Protein AF-A0A6B3SZJ5-F1 (afdb_monomer)

Solvent-accessible surface area (backbone atoms only — not comparable to full-atom values): 4947 Å² total; per-residue (Å²): 134,83,84,72,77,61,42,91,44,71,69,52,38,52,52,53,47,55,55,47,51,53,49,27,55,77,66,69,52,89,71,82,82,76,76,77,80,82,91,69,80,75,82,73,57,77,76,91,21,69,60,52,60,44,32,53,50,38,26,56,50,51,49,52,51,46,53,50,44,60,67,66,57,60,76,75,84,128

Structure (mmCIF, N/CA/C/O backbone):
data_AF-A0A6B3SZJ5-F1
#
_entry.id   AF-A0A6B3SZJ5-F1
#
loop_
_atom_site.group_PDB
_atom_site.id
_atom_site.type_symbol
_atom_site.label_atom_id
_atom_site.label_alt_id
_atom_site.label_comp_id
_atom_site.label_asym_id
_atom_site.label_entity_id
_atom_site.label_seq_id
_atom_site.pdbx_PDB_ins_code
_atom_site.Cartn_x
_atom_site.Cartn_y
_atom_site.Cartn_z
_atom_site.occupancy
_atom_site.B_iso_or_equiv
_atom_site.auth_seq_id
_atom_site.auth_comp_id
_atom_site.auth_asym_id
_atom_site.auth_atom_id
_atom_site.pdbx_PDB_model_num
ATOM 1 N N . MET A 1 1 ? 1.579 18.368 6.709 1.00 39.41 1 MET A N 1
ATOM 2 C CA . MET A 1 1 ? 1.684 17.626 5.437 1.00 39.41 1 MET A CA 1
ATOM 3 C C . MET A 1 1 ? 2.921 16.757 5.551 1.00 39.41 1 MET A C 1
ATOM 5 O O . MET A 1 1 ? 4.017 17.230 5.281 1.00 39.41 1 MET A O 1
ATOM 9 N N . THR A 1 2 ? 2.785 15.558 6.114 1.00 50.47 2 THR A N 1
ATOM 10 C CA . THR A 1 2 ? 3.925 14.647 6.254 1.00 50.47 2 THR A CA 1
ATOM 11 C C . THR A 1 2 ? 4.112 13.985 4.901 1.00 50.47 2 THR A C 1
ATOM 13 O O . THR A 1 2 ? 3.390 13.052 4.582 1.00 50.47 2 THR A O 1
ATOM 16 N N . THR A 1 3 ? 5.008 14.519 4.072 1.00 54.00 3 THR A N 1
ATOM 17 C CA . THR A 1 3 ? 5.377 13.894 2.799 1.00 54.00 3 THR A CA 1
ATOM 18 C C . THR A 1 3 ? 6.002 12.537 3.109 1.00 54.00 3 THR A C 1
ATOM 20 O O . THR A 1 3 ? 7.163 12.451 3.507 1.00 54.00 3 THR A O 1
ATOM 23 N N . GLN A 1 4 ? 5.204 11.478 3.019 1.00 65.06 4 GLN A N 1
ATOM 24 C CA . GLN A 1 4 ? 5.651 10.117 3.276 1.00 65.06 4 GLN A CA 1
ATOM 25 C C . GLN A 1 4 ? 6.616 9.689 2.161 1.00 65.06 4 GLN A C 1
ATOM 27 O O . GLN A 1 4 ? 6.347 9.893 0.978 1.00 65.06 4 GLN A O 1
ATOM 32 N N . ALA A 1 5 ? 7.745 9.085 2.531 1.00 79.00 5 ALA A N 1
ATOM 33 C CA . ALA A 1 5 ? 8.711 8.583 1.560 1.00 79.00 5 ALA A CA 1
ATOM 34 C C . ALA A 1 5 ? 8.163 7.360 0.802 1.00 79.00 5 ALA A C 1
ATOM 36 O O . ALA A 1 5 ? 7.513 6.489 1.387 1.00 79.00 5 ALA A O 1
ATOM 37 N N . LEU A 1 6 ? 8.468 7.281 -0.495 1.00 85.38 6 LEU A N 1
ATOM 38 C CA . LEU A 1 6 ? 8.206 6.102 -1.321 1.00 85.38 6 LEU A CA 1
ATOM 39 C C . LEU A 1 6 ? 9.080 4.915 -0.873 1.00 85.38 6 LEU A C 1
ATOM 41 O O . LEU A 1 6 ? 10.202 5.129 -0.403 1.00 85.38 6 LEU A O 1
ATOM 45 N N . PRO A 1 7 ? 8.610 3.665 -1.039 1.00 88.31 7 PRO A N 1
ATOM 46 C CA . PRO A 1 7 ? 9.434 2.495 -0.781 1.00 88.31 7 PRO A CA 1
ATOM 47 C C . PRO A 1 7 ? 10.647 2.465 -1.721 1.00 88.31 7 PRO A C 1
ATOM 49 O O . PRO A 1 7 ? 10.522 2.648 -2.930 1.00 88.31 7 PRO A O 1
ATOM 52 N N . ALA A 1 8 ? 11.824 2.181 -1.169 1.00 86.50 8 ALA A N 1
ATOM 53 C CA . ALA A 1 8 ? 13.089 2.171 -1.901 1.00 86.50 8 ALA A CA 1
ATOM 54 C C . ALA A 1 8 ? 13.223 0.989 -2.879 1.00 86.50 8 ALA A C 1
ATOM 56 O O . ALA A 1 8 ? 14.009 1.046 -3.821 1.00 86.50 8 ALA A O 1
ATOM 57 N N . ASN A 1 9 ? 12.508 -0.112 -2.634 1.00 85.62 9 ASN A N 1
ATOM 58 C CA . ASN A 1 9 ? 12.503 -1.303 -3.480 1.00 85.62 9 ASN A CA 1
ATOM 59 C C . ASN A 1 9 ? 11.255 -2.164 -3.222 1.00 85.62 9 ASN A C 1
ATOM 61 O O . ASN A 1 9 ? 10.510 -1.940 -2.265 1.00 85.62 9 ASN A O 1
ATOM 65 N N . ALA A 1 10 ? 11.054 -3.184 -4.061 1.00 84.50 10 ALA A N 1
ATOM 66 C CA . ALA A 1 10 ? 9.905 -4.084 -3.976 1.00 84.50 10 ALA A CA 1
ATOM 67 C C . ALA A 1 10 ? 9.818 -4.834 -2.636 1.00 84.50 10 ALA A C 1
ATOM 69 O O . ALA A 1 10 ? 8.734 -4.999 -2.088 1.00 84.50 10 ALA A O 1
ATOM 70 N N . GLY A 1 11 ? 10.958 -5.238 -2.064 1.00 88.19 11 GLY A N 1
ATOM 71 C CA . GLY A 1 11 ? 10.991 -5.899 -0.757 1.00 88.19 11 GLY A CA 1
A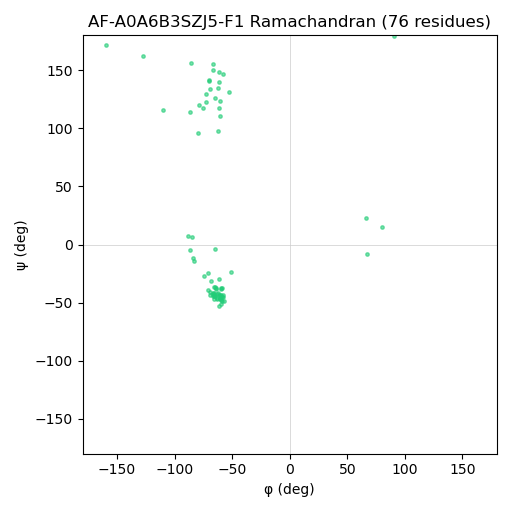TOM 72 C C . GLY A 1 11 ? 10.445 -5.007 0.359 1.00 88.19 11 GLY A C 1
ATOM 73 O O . GLY A 1 11 ? 9.631 -5.457 1.164 1.00 88.19 11 GLY A O 1
ATOM 74 N N . GLN A 1 12 ? 10.834 -3.730 0.365 1.00 88.81 12 GLN A N 1
ATOM 75 C CA . GLN A 1 12 ? 10.316 -2.745 1.313 1.00 88.81 12 GLN A CA 1
ATOM 76 C C . GLN A 1 12 ? 8.828 -2.455 1.076 1.00 88.81 12 GLN A C 1
ATOM 78 O O . GLN A 1 12 ? 8.067 -2.397 2.040 1.00 88.81 12 GLN A O 1
ATOM 83 N N . ALA A 1 13 ? 8.399 -2.338 -0.186 1.00 91.00 13 ALA A N 1
ATOM 84 C CA . ALA A 1 13 ? 6.988 -2.161 -0.530 1.00 91.00 13 ALA A CA 1
ATOM 85 C C . ALA A 1 13 ? 6.124 -3.309 0.024 1.00 91.00 13 ALA A C 1
ATOM 87 O O . ALA A 1 13 ? 5.146 -3.048 0.722 1.00 91.00 13 ALA A O 1
ATOM 88 N N . ARG A 1 14 ? 6.532 -4.571 -0.186 1.00 90.88 14 ARG A N 1
ATOM 89 C CA . ARG A 1 14 ? 5.826 -5.747 0.355 1.00 90.88 14 ARG A CA 1
ATOM 90 C C . ARG A 1 14 ? 5.732 -5.736 1.870 1.00 90.88 14 ARG A C 1
ATOM 92 O O . ARG A 1 14 ? 4.669 -6.017 2.412 1.00 90.88 14 ARG A O 1
ATOM 99 N N . GLN A 1 15 ? 6.836 -5.424 2.549 1.00 93.50 15 GLN A N 1
ATOM 100 C CA . GLN A 1 15 ? 6.860 -5.389 4.008 1.00 93.50 15 GLN A CA 1
ATOM 101 C C . GLN A 1 15 ? 5.869 -4.353 4.548 1.00 93.50 15 GLN A C 1
ATOM 103 O O . GLN A 1 15 ? 5.089 -4.660 5.447 1.00 93.50 15 GLN A O 1
ATOM 108 N N . TRP A 1 16 ? 5.863 -3.146 3.977 1.00 94.31 16 TRP A N 1
ATOM 109 C CA . TRP A 1 16 ? 4.950 -2.086 4.400 1.00 94.31 16 TRP A CA 1
ATOM 110 C C . TRP A 1 16 ? 3.492 -2.425 4.113 1.00 94.31 16 TRP A C 1
ATOM 112 O O . TRP A 1 16 ? 2.644 -2.206 4.977 1.00 94.31 16 TRP A O 1
ATOM 122 N N . ILE A 1 17 ? 3.207 -2.975 2.929 1.00 93.88 17 ILE A N 1
ATOM 123 C CA . ILE A 1 17 ? 1.859 -3.399 2.551 1.00 93.88 17 ILE A CA 1
ATOM 124 C C . ILE A 1 17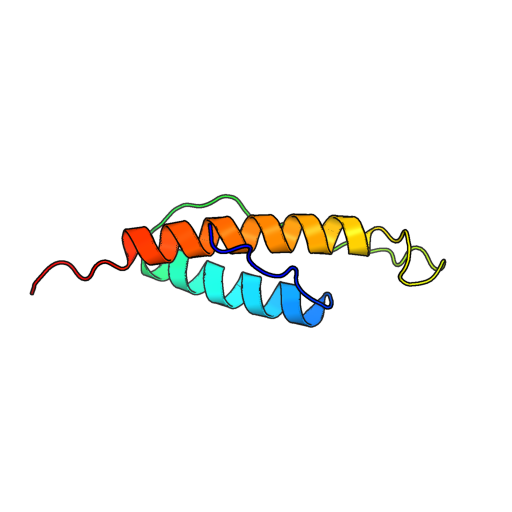 ? 1.347 -4.460 3.526 1.00 93.88 17 ILE A C 1
ATOM 126 O O . ILE A 1 17 ? 0.280 -4.280 4.102 1.00 93.88 17 ILE A O 1
ATOM 130 N N . ALA A 1 18 ? 2.124 -5.518 3.774 1.00 94.38 18 ALA A N 1
ATOM 131 C CA . ALA A 1 18 ? 1.729 -6.597 4.676 1.00 94.38 18 ALA A CA 1
ATOM 132 C C . ALA A 1 18 ? 1.473 -6.097 6.109 1.00 94.38 18 ALA A C 1
ATOM 134 O O . ALA A 1 18 ? 0.472 -6.465 6.725 1.00 94.38 18 ALA A O 1
ATOM 135 N N . GLU A 1 19 ? 2.340 -5.224 6.632 1.00 94.50 19 GLU A N 1
ATOM 136 C CA . GLU A 1 19 ? 2.174 -4.654 7.973 1.00 94.50 19 GLU A CA 1
ATOM 137 C C . GLU A 1 19 ? 0.895 -3.809 8.082 1.00 94.50 19 GLU A C 1
ATOM 139 O O . GLU A 1 19 ? 0.134 -3.942 9.043 1.00 94.50 19 GLU A O 1
ATOM 144 N N . LEU A 1 20 ? 0.645 -2.935 7.105 1.00 93.81 20 LEU A N 1
ATOM 145 C CA . LEU A 1 20 ? -0.518 -2.049 7.117 1.00 93.81 20 LEU A CA 1
ATOM 146 C C . LEU A 1 20 ? -1.816 -2.806 6.870 1.00 93.81 20 LEU A C 1
ATOM 148 O O . LEU A 1 20 ? -2.796 -2.536 7.557 1.00 93.81 20 LEU A O 1
ATOM 152 N N . GLN A 1 21 ? -1.809 -3.784 5.965 1.00 93.38 21 GLN A N 1
ATOM 153 C CA . GLN A 1 21 ? -2.958 -4.651 5.726 1.00 93.38 21 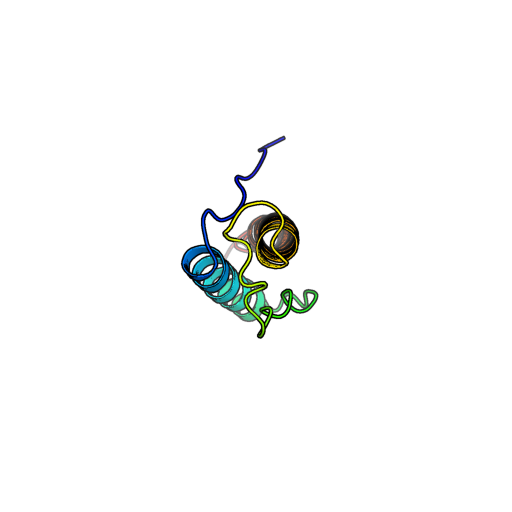GLN A CA 1
ATOM 154 C C . GLN A 1 21 ? -3.368 -5.369 7.015 1.00 93.38 21 GLN A C 1
ATOM 156 O O . GLN A 1 21 ? -4.545 -5.381 7.362 1.00 93.38 21 GLN A O 1
ATOM 161 N N . HIS A 1 22 ? -2.397 -5.888 7.774 1.00 93.50 22 HIS A N 1
ATOM 162 C CA . HIS A 1 22 ? -2.670 -6.531 9.056 1.00 93.50 22 HIS A CA 1
ATOM 163 C C . HIS A 1 22 ? -3.246 -5.556 10.095 1.00 93.50 22 HIS A C 1
ATOM 165 O O . HIS A 1 22 ? -4.140 -5.915 10.858 1.00 93.50 22 HIS A O 1
ATOM 171 N N . LYS A 1 23 ? -2.769 -4.304 10.138 1.00 93.50 23 LYS A N 1
ATOM 172 C CA . LYS A 1 23 ? -3.329 -3.283 11.041 1.00 93.50 23 LYS A CA 1
ATOM 173 C C . LYS A 1 23 ? -4.756 -2.898 10.659 1.00 93.50 23 LYS A C 1
ATOM 175 O O . LYS A 1 23 ? -5.593 -2.800 11.548 1.00 93.50 23 LYS A O 1
ATOM 180 N N . LEU A 1 24 ? -5.022 -2.696 9.370 1.00 92.56 24 LEU A N 1
ATOM 181 C CA . LEU A 1 24 ? -6.360 -2.394 8.860 1.00 92.56 24 LEU A CA 1
ATOM 182 C C . LEU A 1 24 ? -7.341 -3.524 9.194 1.00 92.56 24 LEU A C 1
ATOM 184 O O . LEU A 1 24 ? -8.414 -3.247 9.720 1.00 92.56 24 LEU A O 1
ATOM 188 N N . ASP A 1 25 ? -6.930 -4.779 8.993 1.00 92.12 25 ASP A N 1
ATOM 189 C CA . ASP A 1 25 ? -7.715 -5.967 9.343 1.00 92.12 25 ASP A CA 1
ATOM 190 C C . ASP A 1 25 ? -8.030 -6.027 10.846 1.00 92.12 25 ASP A C 1
ATOM 192 O O . ASP A 1 25 ? -9.192 -6.142 11.234 1.00 92.12 25 ASP A O 1
ATOM 196 N N . ARG A 1 26 ? -7.028 -5.814 11.714 1.00 91.81 26 ARG A N 1
ATOM 197 C CA . ARG A 1 26 ? -7.248 -5.769 13.172 1.00 91.81 26 ARG A CA 1
ATOM 198 C C . ARG A 1 26 ? -8.183 -4.647 13.623 1.00 91.81 26 ARG A C 1
ATOM 200 O O . ARG A 1 26 ? -8.828 -4.790 14.658 1.00 91.81 26 ARG A O 1
ATOM 207 N N . LEU A 1 27 ? -8.222 -3.536 12.893 1.00 91.12 27 LEU A N 1
ATOM 208 C CA . LEU A 1 27 ? -9.130 -2.419 13.158 1.00 91.12 27 LEU A CA 1
ATOM 209 C C . LEU A 1 27 ? -10.504 -2.606 12.488 1.00 91.12 27 LEU A C 1
ATOM 211 O O . LEU A 1 27 ? -11.390 -1.782 12.695 1.00 91.12 27 LEU A O 1
ATOM 215 N N . GLY A 1 28 ? -10.694 -3.661 11.686 1.00 92.19 28 GLY A N 1
ATOM 216 C CA . GLY A 1 28 ? -11.919 -3.893 10.917 1.00 92.19 28 GLY A CA 1
ATOM 217 C C . GLY A 1 28 ? -12.156 -2.857 9.814 1.00 92.19 28 GLY A C 1
ATOM 218 O O . GLY A 1 28 ? -13.295 -2.642 9.402 1.00 92.19 28 GLY A O 1
ATOM 219 N N . ILE A 1 29 ? -11.101 -2.180 9.350 1.00 90.94 29 ILE A N 1
ATOM 220 C CA . ILE A 1 29 ? -11.191 -1.138 8.326 1.00 90.94 29 ILE A CA 1
ATOM 221 C C . ILE A 1 29 ? -11.110 -1.793 6.951 1.00 90.94 29 ILE A C 1
ATOM 223 O O . ILE A 1 29 ? -10.068 -2.312 6.551 1.00 90.94 29 ILE A O 1
ATOM 227 N N . VAL A 1 30 ? -12.205 -1.715 6.195 1.00 88.88 30 VAL A N 1
ATOM 228 C CA . VAL A 1 30 ? -12.219 -2.120 4.787 1.00 88.88 30 VAL A CA 1
ATOM 229 C C . VAL A 1 30 ? -11.517 -1.044 3.961 1.00 88.88 30 VAL A C 1
ATOM 231 O O . VAL A 1 30 ? -11.968 0.099 3.895 1.00 88.88 30 VAL A O 1
ATOM 234 N N . PHE A 1 31 ? -10.411 -1.415 3.321 1.00 90.81 31 PHE A N 1
ATOM 235 C CA . PHE A 1 31 ? -9.643 -0.548 2.433 1.00 90.81 31 PHE A CA 1
ATOM 236 C C . PHE A 1 31 ? -9.433 -1.224 1.078 1.00 90.81 31 PHE A C 1
ATOM 238 O O . PHE A 1 31 ? -9.597 -2.436 0.954 1.00 90.81 31 PHE A O 1
ATOM 245 N N . ARG A 1 32 ? -9.085 -0.438 0.053 1.00 92.00 32 ARG A N 1
ATOM 246 C CA . ARG A 1 32 ? -8.819 -0.965 -1.292 1.00 92.00 32 ARG A CA 1
ATOM 247 C C . ARG A 1 32 ? -7.638 -1.937 -1.280 1.00 92.00 32 ARG A C 1
ATOM 249 O O . ARG A 1 32 ? -6.680 -1.723 -0.532 1.00 92.00 32 ARG A O 1
ATOM 256 N N . ASP A 1 33 ? -7.668 -2.926 -2.167 1.00 89.38 33 ASP A N 1
ATOM 257 C CA . ASP A 1 33 ? -6.568 -3.876 -2.326 1.00 89.38 33 ASP A CA 1
ATOM 258 C C . ASP A 1 33 ? -5.236 -3.178 -2.666 1.00 89.38 33 ASP A C 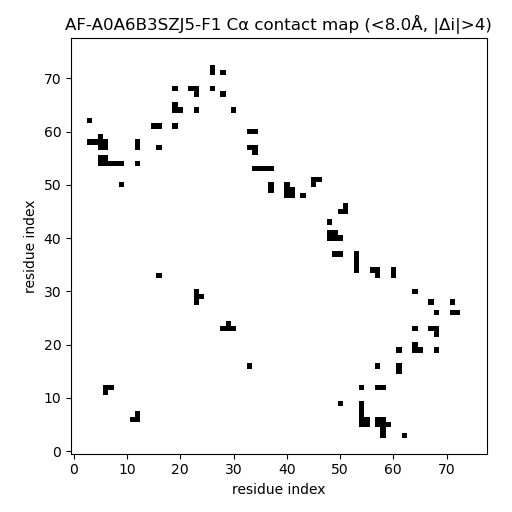1
ATOM 260 O O . ASP A 1 33 ? -5.221 -2.122 -3.324 1.00 89.38 33 ASP A O 1
ATOM 264 N N . PRO A 1 34 ? -4.105 -3.732 -2.197 1.00 89.75 34 PRO A N 1
ATOM 265 C CA . PRO A 1 34 ? -2.789 -3.222 -2.539 1.00 89.75 34 PRO A CA 1
ATOM 266 C C . PRO A 1 34 ? -2.481 -3.413 -4.032 1.00 89.75 34 PRO A C 1
ATOM 268 O O . PRO A 1 34 ? -3.037 -4.302 -4.678 1.00 89.75 34 PRO A O 1
ATOM 271 N N . PRO A 1 35 ? -1.586 -2.585 -4.602 1.00 87.94 35 PRO A N 1
ATOM 272 C CA . PRO A 1 35 ? -1.174 -2.737 -5.993 1.00 87.94 35 PRO A CA 1
ATOM 273 C C . PRO A 1 35 ? -0.506 -4.098 -6.228 1.00 87.94 35 PRO A C 1
ATOM 275 O O . PRO A 1 35 ? 0.291 -4.554 -5.408 1.00 87.94 35 PRO A O 1
ATOM 278 N N . GLU A 1 36 ? -0.816 -4.725 -7.364 1.00 84.62 36 GLU A N 1
ATOM 279 C CA . GLU A 1 36 ? -0.226 -6.003 -7.764 1.00 84.62 36 GLU A CA 1
ATOM 280 C C . GLU A 1 36 ? 1.253 -5.853 -8.139 1.00 84.62 36 GLU A C 1
ATOM 282 O O . GLU A 1 36 ? 1.666 -4.869 -8.763 1.00 84.62 36 GLU A O 1
ATOM 287 N N . GLU A 1 37 ? 2.070 -6.834 -7.750 1.00 81.31 37 GLU A N 1
ATOM 288 C CA . GLU A 1 37 ? 3.481 -6.826 -8.113 1.00 81.31 37 GLU A CA 1
ATOM 289 C C . GLU A 1 37 ? 3.655 -7.158 -9.596 1.00 81.31 37 GLU A C 1
ATOM 291 O O . GLU A 1 37 ? 3.150 -8.183 -10.065 1.00 81.31 37 GLU A O 1
ATOM 296 N N . PRO A 1 38 ? 4.421 -6.351 -10.345 1.00 77.06 38 PRO A N 1
ATOM 297 C CA . PRO A 1 38 ? 4.705 -6.672 -11.729 1.00 77.06 38 PRO A CA 1
ATOM 298 C C . PRO A 1 38 ? 5.529 -7.963 -11.818 1.00 77.06 38 PRO A C 1
ATOM 300 O O . PRO A 1 38 ? 6.604 -8.085 -11.231 1.00 77.06 38 PRO A O 1
ATOM 303 N N . THR A 1 39 ? 5.047 -8.926 -12.602 1.00 72.88 39 THR A N 1
ATOM 304 C CA . THR A 1 39 ? 5.685 -10.243 -12.786 1.00 72.88 39 THR A CA 1
ATOM 305 C C . THR A 1 39 ? 6.801 -10.234 -13.831 1.00 72.88 39 THR A C 1
ATOM 307 O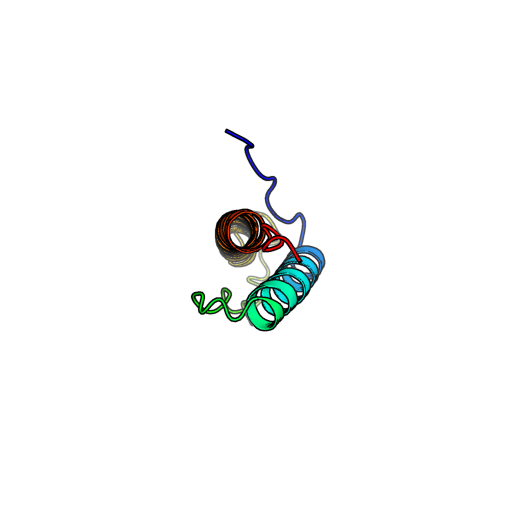 O . THR A 1 39 ? 7.617 -11.154 -13.886 1.00 72.88 39 THR A O 1
ATOM 310 N N . THR A 1 40 ? 6.884 -9.182 -14.649 1.00 68.44 40 THR A N 1
ATOM 311 C CA . THR A 1 40 ? 7.908 -9.025 -15.685 1.00 68.44 40 THR A CA 1
ATOM 312 C C . THR A 1 40 ? 8.889 -7.919 -15.322 1.00 68.44 40 THR A C 1
ATOM 314 O O . THR A 1 40 ? 8.536 -6.737 -15.295 1.00 68.44 40 THR A O 1
ATOM 317 N N . CYS A 1 41 ? 10.156 -8.280 -15.116 1.00 65.56 41 CYS A N 1
ATOM 318 C CA . CYS A 1 41 ? 11.229 -7.295 -15.106 1.00 65.56 41 CYS A CA 1
ATOM 319 C C . CYS A 1 41 ? 11.466 -6.825 -16.545 1.00 65.56 41 CYS A C 1
ATOM 321 O O . CYS A 1 41 ? 11.759 -7.626 -17.427 1.00 65.56 41 CYS A O 1
ATOM 323 N N . CYS A 1 42 ? 11.357 -5.521 -16.789 1.00 64.75 42 CYS A N 1
ATOM 324 C CA . CYS A 1 42 ? 11.480 -4.928 -18.120 1.00 64.75 42 CYS A CA 1
ATOM 325 C C . CYS A 1 42 ? 12.888 -5.074 -18.750 1.00 64.75 42 CYS A C 1
ATOM 327 O O . CYS A 1 42 ? 13.097 -4.626 -19.876 1.00 64.75 42 CYS A O 1
ATOM 329 N N . GLY A 1 43 ? 13.867 -5.641 -18.028 1.00 61.84 43 GLY A N 1
ATOM 330 C CA . GLY A 1 43 ? 15.229 -5.926 -18.501 1.00 61.84 43 GLY A CA 1
ATOM 331 C C . GLY A 1 43 ? 16.099 -4.696 -18.796 1.00 61.84 43 GLY A C 1
ATOM 332 O O . GLY A 1 43 ? 17.296 -4.839 -19.011 1.00 61.84 43 GLY A O 1
ATOM 333 N N . ARG A 1 44 ? 15.524 -3.486 -18.775 1.00 58.66 44 ARG A N 1
ATOM 334 C CA . ARG A 1 44 ? 16.187 -2.211 -19.104 1.00 58.66 44 ARG A CA 1
ATOM 335 C C . ARG A 1 44 ? 16.878 -1.522 -17.919 1.00 58.66 44 ARG A C 1
ATOM 337 O O . ARG A 1 44 ? 17.385 -0.417 -18.072 1.00 58.66 44 ARG A O 1
ATOM 344 N N . GLY A 1 45 ? 16.945 -2.181 -16.763 1.00 57.62 45 GLY A N 1
ATOM 345 C CA . GLY A 1 45 ? 17.435 -1.594 -15.513 1.00 57.62 45 GLY A CA 1
ATOM 346 C C . GLY A 1 45 ? 16.318 -0.946 -14.691 1.00 57.62 45 GLY A C 1
ATOM 347 O O . GLY A 1 45 ? 15.150 -1.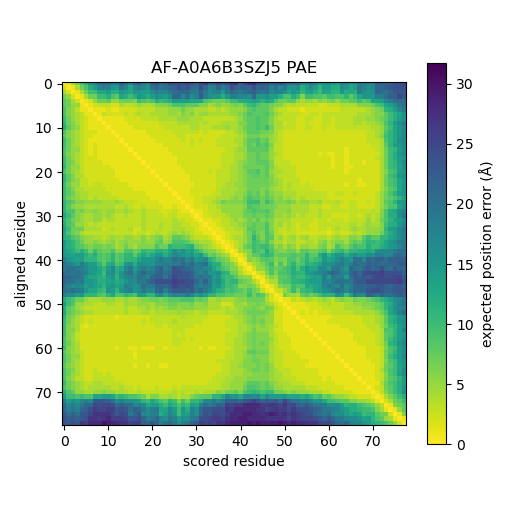000 -15.067 1.00 57.62 45 GLY A O 1
ATOM 348 N N . CYS A 1 46 ? 16.665 -0.386 -13.529 1.00 58.44 46 CYS A N 1
ATOM 349 C CA . CYS A 1 46 ? 15.683 0.134 -12.568 1.00 58.44 46 CYS A CA 1
ATOM 350 C C . CYS A 1 46 ? 15.045 1.470 -12.989 1.00 58.44 46 CYS A C 1
ATOM 352 O O . CYS A 1 46 ? 13.906 1.718 -12.612 1.00 58.44 46 CYS A O 1
ATOM 354 N N . ASN A 1 47 ? 15.747 2.292 -13.780 1.00 50.31 47 ASN A N 1
ATOM 355 C CA . ASN A 1 47 ? 15.235 3.578 -14.267 1.00 50.31 47 ASN A CA 1
ATOM 356 C C . ASN A 1 47 ? 14.275 3.350 -15.449 1.00 50.31 47 ASN A C 1
ATOM 358 O O . ASN A 1 47 ? 14.679 2.789 -16.469 1.00 50.31 47 ASN A O 1
ATOM 362 N N . GLY A 1 48 ? 13.016 3.774 -15.328 1.00 57.62 48 GLY A N 1
ATOM 363 C CA . GLY A 1 48 ? 11.972 3.601 -16.346 1.00 57.62 48 GLY A CA 1
ATOM 364 C C . GLY A 1 48 ? 11.318 2.216 -16.376 1.00 57.62 48 GLY A C 1
ATOM 365 O O . GLY A 1 48 ? 10.682 1.853 -17.370 1.00 57.62 48 GLY A O 1
ATOM 366 N N . CYS A 1 49 ? 11.493 1.406 -15.328 1.00 72.62 49 CYS A N 1
ATOM 367 C CA . CYS A 1 49 ? 10.865 0.091 -15.250 1.00 72.62 49 CYS A CA 1
ATOM 368 C C . CYS A 1 49 ? 9.450 0.175 -14.677 1.00 72.62 49 CYS A C 1
ATOM 370 O O . CYS A 1 49 ? 9.142 1.061 -13.887 1.00 72.62 49 CYS A O 1
ATOM 372 N N . VAL A 1 50 ? 8.604 -0.811 -14.992 1.00 78.62 50 VAL A N 1
ATOM 373 C CA . VAL A 1 50 ? 7.262 -0.966 -14.390 1.00 78.62 50 VAL A CA 1
ATOM 374 C C . VAL A 1 50 ? 7.299 -0.927 -12.850 1.00 78.62 50 VAL A C 1
ATOM 376 O O . VAL A 1 50 ? 6.335 -0.530 -12.200 1.00 78.62 50 VAL A O 1
ATOM 379 N N . TRP A 1 51 ? 8.459 -1.256 -12.276 1.00 81.00 51 TRP A N 1
ATOM 380 C CA . TRP A 1 51 ? 8.766 -1.113 -10.861 1.0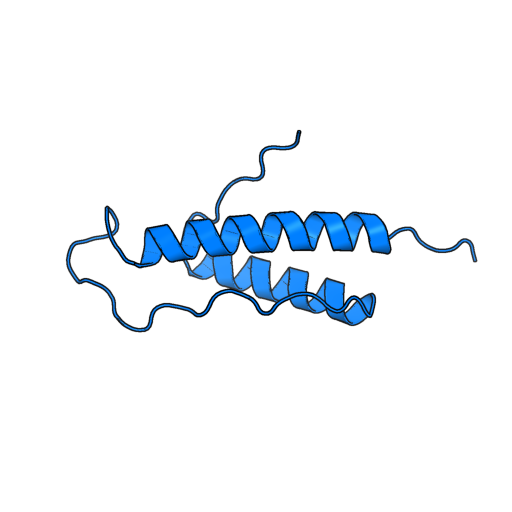0 81.00 51 TRP A CA 1
ATOM 381 C C . TRP A 1 51 ? 8.657 0.321 -10.334 1.00 81.00 51 TRP A C 1
ATOM 383 O O . TRP A 1 51 ? 8.178 0.477 -9.224 1.00 81.00 51 TRP A O 1
ATOM 393 N N . GLU A 1 52 ? 9.026 1.367 -11.076 1.00 83.44 52 GLU A N 1
ATOM 394 C CA . GLU A 1 52 ? 8.869 2.754 -10.598 1.00 83.44 52 GLU A CA 1
ATOM 395 C C . GLU A 1 52 ? 7.393 3.118 -10.418 1.00 83.44 52 GLU A C 1
ATOM 397 O O . GLU A 1 52 ? 7.004 3.655 -9.379 1.00 83.44 52 GLU A O 1
ATOM 402 N N . GLY A 1 53 ? 6.558 2.750 -11.395 1.00 85.31 53 GLY A N 1
ATOM 403 C CA . GLY A 1 53 ? 5.108 2.918 -11.305 1.00 85.31 53 GLY A CA 1
ATOM 404 C C . GLY A 1 53 ? 4.522 2.132 -10.132 1.00 85.31 53 GLY A C 1
ATOM 405 O O . GLY A 1 53 ? 3.737 2.677 -9.355 1.00 85.31 53 GLY A O 1
ATOM 406 N N . TYR A 1 54 ? 4.965 0.885 -9.948 1.00 87.88 54 TYR A N 1
ATOM 407 C CA . TYR A 1 54 ? 4.580 0.067 -8.799 1.00 87.88 54 TYR A CA 1
ATOM 408 C C . TYR A 1 54 ? 5.004 0.695 -7.464 1.00 87.88 54 TYR A C 1
ATOM 410 O O . TYR A 1 54 ? 4.181 0.797 -6.561 1.00 87.88 54 TYR A O 1
ATOM 418 N N . LEU A 1 55 ? 6.249 1.166 -7.323 1.00 88.56 55 LEU A N 1
ATOM 419 C CA . LEU A 1 55 ? 6.739 1.777 -6.083 1.00 88.56 55 LEU A CA 1
ATOM 420 C C . LEU A 1 55 ? 5.979 3.066 -5.754 1.00 88.56 55 LEU A C 1
ATOM 422 O O . LEU A 1 55 ? 5.652 3.294 -4.589 1.00 88.56 55 LEU A O 1
ATOM 426 N N . HIS A 1 56 ? 5.634 3.868 -6.764 1.00 90.06 56 HIS A N 1
ATOM 427 C CA . HIS A 1 56 ? 4.808 5.058 -6.579 1.00 90.06 56 HIS A CA 1
ATOM 428 C C . HIS A 1 56 ? 3.384 4.697 -6.127 1.00 90.06 56 HIS A C 1
ATOM 430 O O . HIS A 1 56 ? 2.873 5.253 -5.153 1.00 90.06 56 HIS A O 1
ATOM 436 N N . ALA A 1 57 ? 2.756 3.718 -6.786 1.00 91.56 57 ALA A N 1
ATOM 437 C CA . ALA A 1 57 ? 1.431 3.227 -6.416 1.00 91.56 57 ALA A CA 1
ATOM 438 C C . ALA A 1 57 ? 1.413 2.610 -5.006 1.00 91.56 57 ALA A C 1
ATOM 440 O O . ALA A 1 57 ? 0.495 2.878 -4.228 1.00 91.56 57 ALA A O 1
ATOM 441 N N . ALA A 1 58 ? 2.440 1.829 -4.658 1.00 92.75 58 ALA A N 1
ATOM 442 C CA . ALA A 1 58 ? 2.608 1.216 -3.347 1.00 92.75 58 ALA A CA 1
ATOM 443 C C . ALA A 1 58 ? 2.826 2.272 -2.263 1.00 92.75 58 ALA A C 1
ATOM 445 O O . ALA A 1 58 ? 2.185 2.208 -1.216 1.00 92.75 58 ALA A O 1
ATOM 446 N N . GLY A 1 59 ? 3.668 3.276 -2.517 1.00 92.81 59 GLY A N 1
ATOM 447 C CA . GLY A 1 59 ? 3.867 4.396 -1.601 1.00 92.81 59 GLY A CA 1
ATOM 448 C C . GLY A 1 59 ? 2.567 5.148 -1.322 1.00 92.81 59 GLY A C 1
ATOM 449 O O . GLY A 1 59 ? 2.203 5.316 -0.160 1.00 92.81 59 GLY A O 1
ATOM 450 N N . TYR A 1 60 ? 1.815 5.490 -2.371 1.00 92.25 60 TYR A N 1
ATOM 451 C CA . TYR A 1 60 ? 0.525 6.175 -2.244 1.00 92.25 60 TYR A CA 1
ATOM 452 C C . TYR A 1 60 ? -0.549 5.330 -1.540 1.00 92.25 60 TYR A C 1
ATOM 454 O O . TYR A 1 60 ? -1.369 5.847 -0.778 1.00 92.25 60 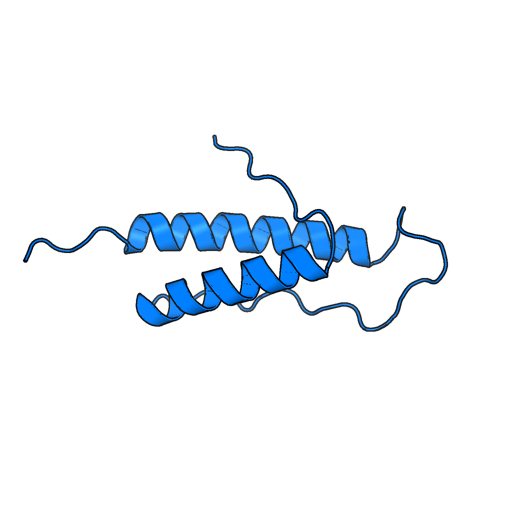TYR A O 1
ATOM 462 N N . TRP A 1 61 ? -0.568 4.015 -1.776 1.00 94.25 61 TRP A N 1
ATOM 463 C CA . TRP A 1 61 ? -1.433 3.100 -1.027 1.00 94.25 61 TRP A CA 1
ATOM 464 C C . TRP A 1 61 ? -1.056 3.084 0.460 1.00 94.25 61 TRP A C 1
ATOM 466 O O . TRP A 1 61 ? -1.923 3.235 1.319 1.00 94.25 61 TRP A O 1
ATOM 476 N N . CYS A 1 62 ? 0.240 2.973 0.767 1.00 93.25 62 CYS A N 1
ATOM 477 C CA . CYS A 1 62 ? 0.722 2.892 2.141 1.00 93.25 62 CYS A CA 1
ATOM 478 C C . CYS A 1 62 ? 0.532 4.203 2.918 1.00 93.25 62 CYS A C 1
ATOM 480 O O . CYS A 1 62 ? 0.382 4.170 4.135 1.00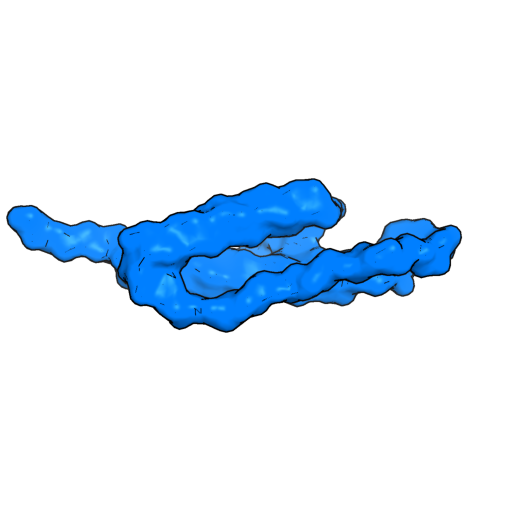 93.25 62 CYS A O 1
ATOM 482 N N . GLU A 1 63 ? 0.595 5.355 2.253 1.00 93.00 63 GLU A N 1
ATOM 483 C CA . GLU A 1 63 ? 0.294 6.657 2.856 1.00 93.00 63 GLU A CA 1
ATOM 484 C C . GLU A 1 63 ? -1.158 6.705 3.347 1.00 93.00 63 GLU A C 1
ATOM 486 O O . GLU A 1 63 ? -1.405 6.935 4.528 1.00 93.00 63 GLU A O 1
ATOM 491 N N . GLN A 1 64 ? -2.112 6.378 2.474 1.00 92.50 64 GLN A N 1
ATOM 492 C CA . GLN A 1 64 ? -3.536 6.383 2.821 1.00 92.50 64 GLN A CA 1
ATOM 493 C C . GLN A 1 64 ? -3.897 5.328 3.867 1.00 92.50 64 GLN A C 1
ATOM 495 O O . GLN A 1 64 ? -4.636 5.613 4.804 1.00 92.50 64 GLN A O 1
ATOM 500 N N . ALA A 1 65 ? -3.341 4.119 3.752 1.00 92.69 65 ALA A N 1
ATOM 501 C CA . ALA A 1 65 ? -3.539 3.078 4.754 1.00 92.69 65 ALA A CA 1
ATOM 502 C C . ALA A 1 65 ? -3.042 3.520 6.142 1.00 92.69 65 ALA A C 1
ATOM 504 O O . ALA A 1 65 ? -3.683 3.223 7.147 1.00 92.69 65 ALA A O 1
ATOM 505 N N . ARG A 1 66 ? -1.925 4.258 6.222 1.00 91.94 66 ARG A N 1
ATOM 506 C CA . ARG A 1 66 ? -1.424 4.809 7.492 1.00 91.94 66 ARG A CA 1
ATOM 507 C C . ARG A 1 66 ? -2.347 5.868 8.065 1.00 91.94 66 ARG A C 1
ATOM 509 O O . ARG A 1 66 ? -2.580 5.834 9.267 1.00 91.94 66 ARG A O 1
ATOM 516 N N . ASP A 1 67 ? -2.865 6.763 7.232 1.00 91.31 67 ASP A N 1
ATOM 517 C CA . ASP A 1 67 ? -3.827 7.778 7.667 1.00 91.31 67 ASP A CA 1
ATOM 518 C C . ASP A 1 67 ? -5.074 7.122 8.283 1.00 91.31 67 ASP A C 1
ATOM 520 O O . ASP A 1 67 ? -5.455 7.439 9.408 1.00 91.31 67 ASP A O 1
ATOM 524 N N . LEU A 1 68 ? -5.609 6.085 7.628 1.00 91.31 68 LEU A N 1
ATOM 525 C CA . LEU A 1 68 ? -6.730 5.296 8.145 1.00 91.31 68 LEU A CA 1
ATOM 526 C C . LEU A 1 68 ? -6.401 4.561 9.446 1.00 91.31 68 LEU A C 1
ATOM 528 O O . LEU A 1 68 ? -7.214 4.552 10.365 1.00 91.31 68 LEU A O 1
ATOM 532 N N . VAL A 1 69 ? -5.219 3.950 9.552 1.00 90.69 69 VAL A N 1
ATOM 533 C CA . VAL A 1 69 ? -4.784 3.265 10.781 1.00 90.69 69 VAL A CA 1
ATOM 534 C C . VAL A 1 69 ? -4.592 4.255 11.931 1.00 90.69 69 VAL A C 1
ATOM 536 O O . VAL A 1 69 ? -4.906 3.922 13.069 1.00 90.69 69 VAL A O 1
ATOM 539 N N . LEU A 1 70 ? -4.093 5.463 11.664 1.00 89.62 70 LEU A N 1
ATOM 540 C CA . LEU A 1 70 ? -3.973 6.518 12.672 1.00 89.62 70 LEU A CA 1
ATOM 541 C C . LEU A 1 70 ? -5.352 7.042 13.092 1.00 89.62 70 LEU A C 1
ATOM 543 O O . LEU A 1 70 ? -5.584 7.238 14.282 1.00 89.62 70 LEU A O 1
ATOM 547 N N . ALA A 1 71 ? -6.271 7.213 12.139 1.00 86.94 71 ALA A N 1
ATOM 548 C CA . ALA A 1 71 ? -7.633 7.671 12.395 1.00 86.94 71 ALA A CA 1
ATOM 549 C C . ALA A 1 71 ? -8.479 6.628 13.150 1.00 86.94 71 ALA A C 1
ATOM 551 O O . ALA A 1 71 ? -9.185 6.972 14.094 1.00 86.94 71 ALA A O 1
ATOM 552 N N . GLY A 1 72 ? -8.394 5.352 12.765 1.00 78.44 72 GLY A N 1
ATOM 553 C CA . GLY A 1 72 ? -9.106 4.243 13.410 1.00 78.44 72 GLY A CA 1
ATOM 554 C C . GLY A 1 72 ? -8.397 3.673 14.639 1.00 78.44 72 GLY A C 1
ATOM 555 O O . GLY A 1 72 ? -8.988 2.909 15.394 1.00 78.44 72 GLY A O 1
ATOM 556 N N . GLY A 1 73 ? -7.138 4.051 14.855 1.00 64.56 73 GLY A N 1
ATOM 557 C CA . GLY A 1 73 ? -6.321 3.647 15.993 1.00 64.56 73 GLY A CA 1
ATOM 558 C C . GLY A 1 73 ? -6.518 4.494 17.248 1.00 64.56 73 GLY A C 1
ATOM 559 O O . GLY A 1 73 ? -5.779 4.281 18.206 1.00 64.56 73 GLY A O 1
ATOM 560 N N . ALA A 1 74 ? -7.472 5.434 17.279 1.00 50.38 74 ALA A N 1
ATOM 561 C CA . ALA A 1 74 ? -7.883 6.059 18.531 1.00 50.38 74 ALA A CA 1
ATOM 562 C C . ALA A 1 74 ? -8.437 4.958 19.457 1.00 50.38 74 ALA A C 1
ATOM 564 O O . ALA A 1 74 ? -9.495 4.401 19.154 1.00 50.38 74 ALA A O 1
ATOM 565 N N . PRO A 1 75 ? -7.748 4.597 20.558 1.00 47.66 75 PRO A N 1
ATOM 566 C CA . PRO A 1 75 ? -8.316 3.653 21.503 1.00 47.66 75 PRO A CA 1
ATOM 567 C C . PRO A 1 75 ? -9.595 4.286 22.053 1.00 47.66 75 PRO A C 1
ATOM 569 O O . PRO A 1 75 ? -9.548 5.356 22.663 1.00 47.66 75 PRO A O 1
ATOM 572 N N . GLY A 1 76 ? -10.746 3.652 21.813 1.00 45.38 76 GLY A N 1
ATOM 573 C CA . GLY A 1 76 ? -11.952 3.981 22.566 1.00 45.38 76 GLY A CA 1
ATOM 574 C C . GLY A 1 76 ? -11.614 3.882 24.059 1.00 45.38 76 GLY A C 1
ATOM 575 O O . GLY A 1 76 ? -10.955 2.908 24.440 1.00 45.38 76 GLY A O 1
ATOM 576 N N . PRO A 1 77 ? -11.956 4.883 24.892 1.00 50.53 77 PRO A N 1
ATOM 577 C CA . PRO A 1 77 ? -11.625 4.827 26.309 1.00 50.53 77 PRO A CA 1
ATOM 578 C C . PRO A 1 77 ? -12.304 3.599 26.925 1.00 50.53 77 PRO A C 1
ATOM 580 O O . PRO A 1 77 ? -13.515 3.425 26.776 1.00 50.53 77 PRO A O 1
ATOM 583 N N . ALA A 1 78 ? -11.489 2.739 27.543 1.00 41.19 78 ALA A N 1
ATOM 584 C CA . ALA A 1 78 ? -11.940 1.656 28.412 1.00 41.19 78 ALA A CA 1
ATOM 585 C C . ALA A 1 78 ? -12.655 2.207 29.653 1.00 41.19 78 ALA A C 1
ATOM 587 O O . ALA A 1 78 ? -12.288 3.324 30.092 1.00 41.19 78 ALA A O 1
#

Sequence (78 aa):
MTTQALPANAGQARQWIAELQHKLDRLGIVFRDPPEEPTTCCGRGCNGCVWEGYLHAAGYWCEQARDLVLAGGAPGPA

Organism: NCBI:txid2709383

Nearest PDB structures (foldseek):
  8asp-assembly1_k  TM=3.480E-01  e=3.351E+00  Synechocystis sp. PCC 6803
  7dz8-assembly1_L  TM=3.274E-01  e=8.360E+00  Chlamydomonas reinhardtii

pLDDT: mean 80.68, std 15.65, range [39.41, 94.5]

Radius of gyration: 14.48 Å; Cα contacts (8 Å, |Δi|>4): 65; chains: 1; bounding box: 30×28×48 Å

Foldseek 3Di:
DPPQDFQPFPVSLVVLLVVLVVLCVVLVHDDDDQDDDDPDFPPPDDPPTVRVVNSVSSRVRSVVSVVVSVVSVPPDDD

Mean predicted aligned error: 7.36 Å

Secondary structure (DSSP, 8-state):
---PPPPSSHHHHHHHHHHHHHHHHHTT---PPPPPPPS---SS-STTSHHHHHHHHHHHHHHHHHHHHHHHT-PPP-

InterPro domains:
  IPR019180 Oxidoreductase-like, N-terminal [PF09791] (28-66)